Protein AF-A0A3C0GNR7-F1 (afdb_monomer_lite)

Sequence (76 aa):
MTEAGAPQVTLVDESHPDAALYSSLAASFPGELVDFSSHTADGRKIVVSVYSDSNPGELYLFDRDTGKARFLMQRA

Foldseek 3Di:
DPPPDQDDDDDPDCPDPVVVVLVVVCVVPPSWHKDFPDADPVRQWTWIWIGHPPFQIWIWIAGNVVRDTHTDDGDD

Radius of gyration: 13.17 Å; chains: 1; bounding 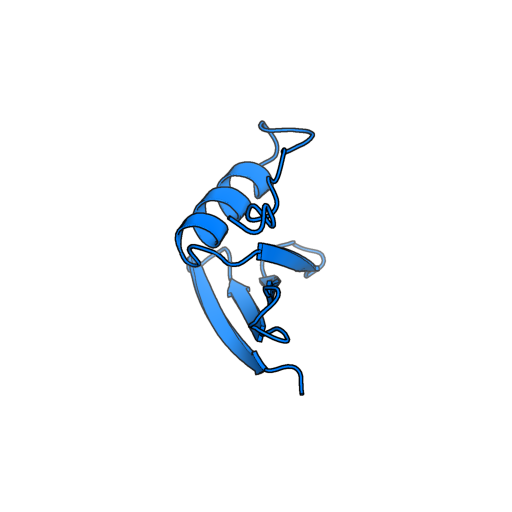box: 31×21×39 Å

pLDDT: mean 90.28, std 12.04, range [38.47, 97.88]

Structure (mmCIF, N/CA/C/O backbone):
data_AF-A0A3C0GNR7-F1
#
_entry.id   AF-A0A3C0GNR7-F1
#
loop_
_atom_site.group_PDB
_atom_site.id
_atom_site.type_symbol
_atom_site.label_atom_id
_atom_site.label_alt_id
_atom_site.label_comp_id
_atom_site.label_asym_id
_atom_site.label_entity_id
_atom_site.label_seq_id
_atom_site.pdbx_PDB_ins_code
_atom_site.Cartn_x
_atom_site.Cartn_y
_atom_site.Cartn_z
_atom_site.occupancy
_atom_site.B_iso_or_equiv
_atom_site.auth_seq_id
_atom_site.auth_comp_id
_atom_site.auth_asym_id
_atom_site.auth_atom_id
_atom_site.pdbx_PDB_model_num
ATOM 1 N N . MET A 1 1 ? 16.027 7.289 -26.606 1.00 38.47 1 MET A N 1
ATOM 2 C CA . MET A 1 1 ? 15.228 7.375 -25.371 1.00 38.47 1 MET A CA 1
ATOM 3 C C . MET A 1 1 ? 14.507 6.047 -25.271 1.00 38.47 1 MET A C 1
ATOM 5 O O . MET A 1 1 ? 13.690 5.770 -26.134 1.00 38.47 1 MET A O 1
ATOM 9 N N . THR A 1 2 ? 14.939 5.143 -24.397 1.00 43.81 2 THR A N 1
ATOM 10 C CA . THR A 1 2 ? 14.267 3.848 -24.229 1.00 43.81 2 THR A CA 1
ATOM 11 C C . THR A 1 2 ? 12.94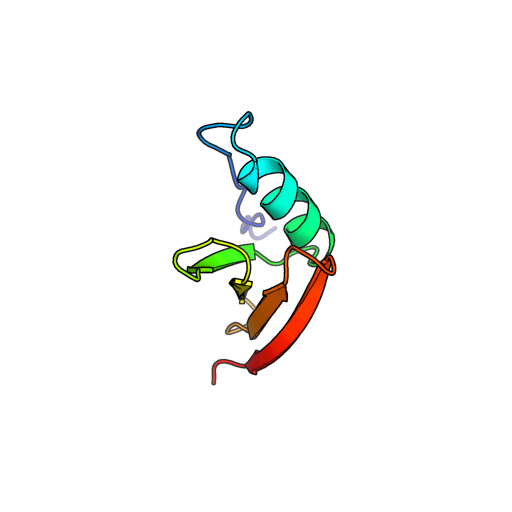8 4.112 -23.516 1.00 43.81 2 THR A C 1
ATOM 13 O O . THR A 1 2 ? 12.942 4.552 -22.372 1.00 43.81 2 THR A O 1
ATOM 16 N N . GLU A 1 3 ? 11.840 3.914 -24.221 1.00 48.38 3 GLU A N 1
ATOM 17 C CA . GLU A 1 3 ? 10.474 4.125 -23.734 1.00 48.38 3 GLU A CA 1
ATOM 18 C C . GLU A 1 3 ? 10.000 2.987 -22.816 1.00 48.38 3 GLU A C 1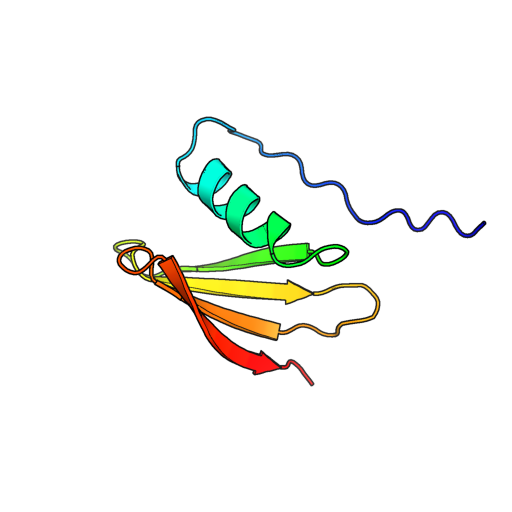
ATOM 20 O O . GLU A 1 3 ? 8.975 2.361 -23.059 1.00 48.38 3 GLU A O 1
ATOM 25 N N . ALA A 1 4 ? 10.745 2.685 -21.756 1.00 58.75 4 ALA A N 1
ATOM 26 C CA . ALA A 1 4 ? 10.188 1.945 -20.629 1.00 58.75 4 ALA A CA 1
ATOM 27 C C . ALA A 1 4 ? 9.688 2.991 -19.626 1.00 58.75 4 ALA A C 1
ATOM 29 O O . ALA A 1 4 ? 10.374 3.347 -18.672 1.00 58.75 4 ALA A O 1
ATOM 30 N N . GLY A 1 5 ? 8.542 3.606 -19.932 1.00 62.88 5 GLY A N 1
ATOM 31 C CA . GLY A 1 5 ? 7.866 4.477 -18.975 1.00 62.88 5 GLY A CA 1
ATOM 32 C C . GLY A 1 5 ? 7.444 3.653 -17.763 1.00 62.88 5 GLY A C 1
ATOM 33 O O . GLY A 1 5 ? 6.966 2.531 -17.934 1.00 62.88 5 GLY A O 1
ATOM 34 N N . ALA A 1 6 ? 7.631 4.193 -16.555 1.00 65.81 6 ALA A N 1
ATOM 35 C CA . ALA A 1 6 ? 7.177 3.527 -15.341 1.00 65.81 6 ALA A CA 1
ATOM 36 C C . ALA A 1 6 ? 5.689 3.135 -15.486 1.00 65.81 6 ALA A C 1
ATOM 38 O O . ALA A 1 6 ? 4.900 3.926 -16.017 1.00 65.81 6 ALA A O 1
ATOM 39 N N . PRO A 1 7 ? 5.306 1.923 -15.062 1.00 74.50 7 PRO A N 1
ATOM 40 C CA . PRO A 1 7 ? 3.945 1.418 -15.206 1.00 74.50 7 PRO A CA 1
ATOM 41 C C . PRO A 1 7 ? 2.926 2.394 -14.606 1.00 74.50 7 PRO A C 1
ATOM 43 O O . PRO A 1 7 ? 3.087 2.874 -13.484 1.00 74.50 7 PRO A O 1
ATOM 46 N N . GLN A 1 8 ? 1.866 2.692 -15.363 1.00 81.94 8 GLN A N 1
ATOM 47 C CA . GLN A 1 8 ? 0.748 3.488 -14.864 1.00 81.94 8 GLN A CA 1
ATOM 48 C C . GLN A 1 8 ? -0.284 2.581 -14.207 1.00 81.94 8 GLN A C 1
ATOM 50 O O . GLN A 1 8 ? -0.775 1.636 -14.822 1.00 81.94 8 GLN A O 1
ATOM 55 N N . VAL A 1 9 ? -0.630 2.894 -12.961 1.00 88.31 9 VAL A N 1
ATOM 56 C CA . VAL A 1 9 ? -1.670 2.179 -12.225 1.00 88.31 9 VAL A CA 1
ATOM 57 C C . VAL A 1 9 ? -2.980 2.940 -12.336 1.00 88.31 9 VAL A C 1
ATOM 59 O O . VAL A 1 9 ? -3.059 4.120 -12.001 1.00 88.31 9 VAL A O 1
ATOM 62 N N . THR A 1 10 ? -4.014 2.247 -12.803 1.00 90.44 10 THR A N 1
ATOM 63 C CA . THR A 1 10 ? -5.388 2.745 -12.842 1.00 90.44 10 THR A CA 1
ATOM 64 C C . THR A 1 10 ? -6.215 1.956 -11.844 1.00 90.44 10 THR A C 1
ATOM 66 O O . THR A 1 10 ? -6.253 0.726 -11.888 1.00 90.44 10 THR A O 1
ATOM 69 N N . LEU A 1 11 ? -6.877 2.666 -10.936 1.00 90.75 11 LEU A N 1
ATOM 70 C CA . LEU A 1 11 ? -7.787 2.059 -9.978 1.00 90.75 11 LEU A CA 1
ATOM 71 C C . LEU A 1 11 ? -9.117 1.764 -10.672 1.00 90.75 11 LEU A C 1
ATOM 73 O O . LEU A 1 11 ? -9.691 2.631 -11.322 1.00 90.75 11 LEU A O 1
ATOM 77 N N . VAL A 1 12 ? -9.601 0.529 -10.540 1.00 93.44 12 VAL A N 1
ATOM 78 C CA . VAL A 1 12 ? -10.886 0.118 -11.134 1.00 93.44 12 VAL A CA 1
ATOM 79 C C . VAL A 1 12 ? -12.065 0.767 -10.404 1.00 93.44 12 VAL A C 1
ATOM 81 O O . VAL A 1 12 ? -13.057 1.127 -11.029 1.00 93.44 12 VAL A O 1
ATOM 84 N N . ASP A 1 13 ? -11.938 0.931 -9.087 1.00 94.75 13 ASP A N 1
ATOM 85 C CA . ASP A 1 13 ? -12.891 1.636 -8.236 1.00 94.75 13 ASP A CA 1
ATOM 86 C C . ASP A 1 13 ? -12.132 2.612 -7.331 1.00 94.75 13 ASP A C 1
ATOM 88 O O . ASP A 1 13 ? -11.521 2.228 -6.332 1.00 94.75 13 ASP A O 1
ATOM 92 N N . GLU A 1 14 ? -12.161 3.890 -7.700 1.00 93.69 14 GLU A N 1
ATOM 93 C CA . GLU A 1 14 ? -11.523 4.971 -6.943 1.00 93.69 14 GLU A CA 1
ATOM 94 C C . GLU A 1 14 ? -12.232 5.270 -5.613 1.00 93.69 14 GLU A C 1
ATOM 96 O O . GLU A 1 14 ? -11.645 5.897 -4.732 1.00 93.69 14 GLU A O 1
ATOM 101 N N . SER A 1 15 ? -13.484 4.826 -5.445 1.00 95.56 15 SER A N 1
ATOM 102 C CA . SER A 1 15 ? -14.261 5.046 -4.221 1.00 95.56 15 SER A CA 1
ATOM 103 C C . SER A 1 15 ? -13.959 4.022 -3.125 1.00 95.56 15 SER A C 1
ATOM 105 O O . SER A 1 15 ? -14.296 4.245 -1.958 1.00 95.56 15 SER A O 1
ATOM 107 N N . HIS A 1 16 ? -13.297 2.914 -3.472 1.00 94.31 16 HIS A N 1
ATOM 108 C CA . HIS A 1 16 ? -12.933 1.885 -2.510 1.00 94.31 16 HIS A CA 1
ATOM 109 C C . HIS A 1 16 ? -11.912 2.432 -1.490 1.00 94.31 16 HIS A C 1
ATOM 111 O O . HIS A 1 16 ? -10.939 3.065 -1.892 1.00 94.31 16 HIS A O 1
ATOM 117 N N . PRO A 1 17 ? -12.034 2.161 -0.176 1.00 89.88 17 PRO A N 1
ATOM 118 C CA . PRO A 1 17 ? -11.109 2.701 0.833 1.00 89.88 17 PRO A CA 1
ATOM 119 C C . PRO A 1 17 ? -9.624 2.417 0.553 1.00 89.88 17 PRO A C 1
ATOM 121 O O . PRO A 1 17 ? -8.749 3.231 0.855 1.00 89.88 17 PRO A O 1
ATOM 124 N N . ASP A 1 18 ? -9.342 1.276 -0.077 1.00 92.44 18 ASP A N 1
ATOM 125 C CA . ASP A 1 18 ? -7.979 0.877 -0.435 1.00 92.44 18 ASP A CA 1
ATOM 126 C C . ASP A 1 18 ? -7.374 1.676 -1.593 1.00 92.44 18 ASP A C 1
ATOM 128 O O . ASP A 1 18 ? -6.152 1.731 -1.691 1.00 92.44 18 ASP A O 1
ATOM 132 N N . ALA A 1 19 ? -8.180 2.364 -2.407 1.00 94.56 19 ALA A N 1
ATOM 133 C CA . ALA A 1 19 ? -7.694 3.295 -3.426 1.00 94.56 19 ALA A CA 1
ATOM 134 C C . ALA A 1 19 ? -6.870 4.434 -2.807 1.00 94.56 19 ALA A C 1
ATOM 136 O O . ALA A 1 19 ? -5.760 4.747 -3.255 1.00 94.56 19 ALA A O 1
ATOM 137 N N . ALA A 1 20 ? -7.399 5.034 -1.737 1.00 92.62 20 ALA A N 1
ATOM 138 C CA . ALA A 1 20 ? -6.727 6.107 -1.015 1.00 92.62 20 ALA A CA 1
ATOM 139 C C . ALA A 1 20 ? -5.460 5.595 -0.315 1.00 92.62 20 ALA A C 1
ATOM 141 O O . ALA A 1 20 ? -4.415 6.249 -0.360 1.00 92.62 20 ALA A O 1
ATOM 142 N N . LEU A 1 21 ? -5.532 4.400 0.283 1.00 93.38 21 LEU A N 1
ATOM 143 C CA . LEU A 1 21 ? -4.379 3.774 0.925 1.00 93.38 21 LEU A CA 1
ATOM 144 C C . LEU A 1 21 ? -3.269 3.460 -0.085 1.00 93.38 21 LEU A C 1
ATOM 146 O O . LEU A 1 21 ? -2.113 3.806 0.153 1.00 93.38 21 LEU A O 1
ATOM 150 N N . TYR A 1 22 ? -3.621 2.844 -1.214 1.00 94.31 22 TYR A N 1
ATOM 151 C CA . TYR A 1 22 ? -2.695 2.572 -2.306 1.00 94.31 22 TYR A CA 1
ATOM 152 C C . TYR A 1 22 ? -1.996 3.855 -2.755 1.00 94.31 22 TYR A C 1
ATOM 154 O O . TYR A 1 22 ? -0.770 3.907 -2.780 1.00 94.31 22 TYR A O 1
ATOM 162 N N . SER A 1 23 ? -2.764 4.914 -3.025 1.00 92.56 23 SER A N 1
ATOM 163 C CA . SER A 1 23 ? -2.225 6.204 -3.472 1.00 92.56 23 SER A CA 1
ATOM 164 C C . SER A 1 23 ? -1.246 6.802 -2.455 1.00 92.56 23 SER A C 1
ATOM 166 O O . SER A 1 23 ? -0.179 7.286 -2.832 1.00 92.56 23 SER A O 1
ATOM 168 N N . SER A 1 24 ? -1.568 6.721 -1.159 1.00 91.94 24 SER A N 1
ATOM 169 C CA . SER A 1 24 ? -0.685 7.187 -0.083 1.00 91.94 24 SER A CA 1
ATOM 170 C C . SER A 1 24 ? 0.619 6.388 -0.001 1.00 91.94 24 SER A C 1
ATOM 172 O O . SER A 1 24 ? 1.677 6.967 0.252 1.00 91.94 24 SER A O 1
ATOM 174 N N . LEU A 1 25 ? 0.555 5.067 -0.176 1.00 93.75 25 LEU A N 1
ATOM 175 C CA . LEU A 1 25 ? 1.735 4.206 -0.145 1.00 93.75 25 LEU A CA 1
ATOM 176 C C . LEU A 1 25 ? 2.592 4.415 -1.394 1.00 93.75 25 LEU A C 1
ATOM 178 O O . LEU A 1 25 ? 3.788 4.646 -1.263 1.00 93.75 25 LEU A O 1
ATOM 182 N N . ALA A 1 26 ? 1.989 4.427 -2.583 1.00 93.12 26 ALA A N 1
ATOM 183 C CA . ALA A 1 26 ? 2.682 4.658 -3.850 1.00 93.12 26 ALA A CA 1
ATOM 184 C C . ALA A 1 26 ? 3.423 6.004 -3.872 1.00 93.12 26 ALA A C 1
ATOM 186 O O . ALA A 1 26 ? 4.562 6.075 -4.324 1.00 93.12 26 ALA A O 1
ATOM 187 N N . ALA A 1 27 ? 2.839 7.059 -3.292 1.00 92.12 27 ALA A N 1
ATOM 188 C CA . ALA A 1 27 ? 3.507 8.355 -3.150 1.00 92.12 27 ALA A CA 1
ATOM 189 C C . ALA A 1 27 ? 4.798 8.302 -2.304 1.00 92.12 27 ALA A C 1
ATOM 191 O O . ALA A 1 27 ? 5.654 9.176 -2.439 1.00 92.12 27 ALA A O 1
ATOM 192 N N . SER A 1 28 ? 4.952 7.286 -1.447 1.00 91.81 28 SER A N 1
ATOM 193 C CA . SER A 1 28 ? 6.147 7.083 -0.616 1.00 91.81 28 SER A CA 1
ATOM 194 C C . SER A 1 28 ? 7.270 6.327 -1.334 1.00 91.81 28 SER A C 1
ATOM 196 O O . SER A 1 28 ? 8.393 6.321 -0.834 1.00 91.81 28 SER A O 1
ATOM 198 N N . PHE A 1 29 ? 7.002 5.732 -2.504 1.00 90.38 29 PHE A N 1
ATOM 199 C CA . PHE A 1 29 ? 7.982 4.976 -3.292 1.00 90.38 29 PHE A CA 1
ATOM 200 C C . PHE A 1 29 ? 8.043 5.476 -4.750 1.00 90.38 29 PHE A C 1
ATOM 202 O O . PHE A 1 29 ? 7.597 4.788 -5.669 1.00 90.38 29 PHE A O 1
ATOM 209 N N . PRO A 1 30 ? 8.571 6.690 -5.005 1.00 89.50 30 PRO A N 1
ATOM 210 C CA . PRO A 1 30 ? 8.638 7.235 -6.359 1.00 89.50 30 PRO A CA 1
ATOM 211 C C . PRO A 1 30 ? 9.469 6.352 -7.300 1.00 89.50 30 PRO A C 1
ATOM 213 O O . PRO A 1 30 ? 10.621 6.045 -7.006 1.00 89.50 30 PRO A O 1
ATOM 216 N N . GLY A 1 31 ? 8.901 5.998 -8.457 1.00 89.88 31 GLY A N 1
ATOM 217 C CA . GLY A 1 31 ? 9.563 5.155 -9.463 1.00 89.88 31 GLY A CA 1
ATOM 218 C C . GLY A 1 31 ? 9.445 3.648 -9.214 1.00 89.88 31 GLY A C 1
ATOM 219 O O . GLY A 1 31 ? 9.897 2.865 -10.044 1.00 89.88 31 GLY A O 1
ATOM 220 N N . GLU A 1 32 ? 8.798 3.248 -8.122 1.00 92.69 32 GLU A N 1
ATOM 221 C CA . GLU A 1 32 ? 8.527 1.857 -7.774 1.00 92.69 32 GLU A CA 1
ATOM 222 C C . GLU A 1 32 ? 7.023 1.563 -7.877 1.00 92.69 32 GLU A C 1
ATOM 224 O O . GLU A 1 32 ? 6.175 2.452 -7.755 1.00 92.69 32 GLU A O 1
ATOM 229 N N . LEU A 1 33 ? 6.681 0.294 -8.082 1.00 93.50 33 LEU A N 1
ATOM 230 C CA . LEU A 1 33 ? 5.321 -0.212 -7.964 1.00 93.50 33 LEU A CA 1
ATOM 231 C C . LEU A 1 33 ? 5.040 -0.675 -6.546 1.00 93.50 33 LEU A C 1
ATOM 233 O O . LEU A 1 33 ? 5.894 -1.271 -5.898 1.00 93.50 33 LEU A O 1
ATOM 237 N N . VAL A 1 34 ? 3.801 -0.466 -6.110 1.00 94.94 34 VAL A N 1
ATOM 238 C CA . VAL A 1 34 ? 3.261 -0.998 -4.861 1.00 94.94 34 VAL A CA 1
ATOM 239 C C . VAL A 1 34 ? 2.233 -2.073 -5.205 1.00 94.94 34 VAL A C 1
ATOM 241 O O . VAL A 1 34 ? 1.492 -1.938 -6.171 1.00 94.94 34 VAL A O 1
ATOM 244 N N . ASP A 1 35 ? 2.173 -3.145 -4.424 1.00 94.56 35 ASP A N 1
ATOM 245 C CA . ASP A 1 35 ? 1.159 -4.191 -4.547 1.00 94.56 35 ASP A CA 1
ATOM 246 C C . ASP A 1 35 ? 0.743 -4.719 -3.168 1.00 94.56 35 ASP A C 1
ATOM 248 O O . ASP A 1 35 ? 1.561 -4.815 -2.252 1.00 94.56 35 ASP A O 1
ATOM 252 N N . PHE A 1 36 ? -0.534 -5.065 -2.998 1.00 95.50 36 PHE A N 1
ATOM 253 C CA . PHE A 1 36 ? -1.059 -5.622 -1.746 1.00 95.50 36 PHE A CA 1
ATOM 254 C C . PHE A 1 36 ? -1.078 -7.145 -1.831 1.00 95.50 36 PHE A C 1
ATOM 256 O O . PHE A 1 36 ? -2.081 -7.762 -2.179 1.00 95.50 36 PHE A O 1
ATOM 263 N N . SER A 1 37 ? 0.040 -7.763 -1.466 1.00 95.19 37 SER A N 1
ATOM 264 C CA . SER A 1 37 ? 0.261 -9.196 -1.663 1.00 95.19 37 SER A CA 1
ATOM 265 C C . SER A 1 37 ? -0.613 -10.085 -0.775 1.00 95.19 37 SER A C 1
ATOM 267 O O . SER A 1 37 ? -0.973 -11.192 -1.164 1.00 95.19 37 SER A O 1
ATOM 269 N N . SER A 1 38 ? -0.933 -9.642 0.446 1.00 96.44 38 SER A N 1
ATOM 270 C CA . SER A 1 38 ? -1.891 -10.332 1.322 1.00 96.44 38 SER A CA 1
ATOM 271 C C . SER A 1 38 ? -2.412 -9.411 2.421 1.00 96.44 38 SER A C 1
ATOM 273 O O . SER A 1 38 ? -1.822 -8.372 2.711 1.00 96.44 38 SER A O 1
ATOM 275 N N . HIS A 1 39 ? -3.511 -9.798 3.061 1.00 96.88 39 HIS A N 1
ATOM 276 C CA . HIS A 1 39 ? -4.084 -9.071 4.186 1.00 96.88 39 HIS A CA 1
ATOM 277 C C . HIS A 1 39 ? -4.644 -10.037 5.231 1.00 96.88 39 HIS A C 1
ATOM 279 O O . HIS A 1 39 ? -4.961 -11.194 4.961 1.00 96.88 39 HIS A O 1
ATOM 285 N N . THR A 1 40 ? -4.742 -9.539 6.456 1.00 97.06 40 THR A N 1
ATOM 286 C CA . THR A 1 40 ? -5.472 -10.197 7.550 1.00 97.06 40 THR A CA 1
ATOM 287 C C . THR A 1 40 ? -6.975 -10.206 7.268 1.00 97.06 40 THR A C 1
ATOM 289 O O . THR A 1 40 ? -7.466 -9.332 6.567 1.00 97.06 40 THR A O 1
ATOM 292 N N . ALA A 1 41 ? -7.728 -11.158 7.828 1.00 96.56 41 ALA A N 1
ATOM 293 C CA . ALA A 1 41 ? -9.172 -11.283 7.569 1.00 96.56 41 ALA A CA 1
ATOM 294 C C . ALA A 1 41 ? -9.992 -10.047 7.992 1.00 96.56 41 ALA A C 1
ATOM 296 O O . ALA A 1 41 ? -11.033 -9.763 7.411 1.00 96.56 41 ALA A O 1
ATOM 297 N N . ASP A 1 42 ? -9.513 -9.307 8.994 1.00 95.25 42 ASP A N 1
ATOM 298 C CA . ASP A 1 42 ? -10.087 -8.028 9.429 1.00 95.25 42 ASP A CA 1
ATOM 299 C C . ASP A 1 42 ? -9.547 -6.820 8.636 1.00 95.25 42 ASP A C 1
ATOM 301 O O . ASP A 1 42 ? -9.962 -5.684 8.858 1.00 95.25 42 ASP A O 1
ATOM 305 N N . GLY A 1 43 ? -8.588 -7.053 7.739 1.00 93.81 43 GLY A N 1
ATOM 306 C CA . GLY A 1 43 ? -7.914 -6.055 6.925 1.00 93.81 43 GLY A CA 1
ATOM 307 C C . GLY A 1 43 ? -6.942 -5.140 7.676 1.00 93.81 43 GLY A C 1
ATOM 308 O O . GLY A 1 43 ? -6.327 -4.287 7.045 1.00 93.81 43 GLY A O 1
ATOM 309 N N . ARG A 1 44 ? -6.757 -5.241 8.994 1.00 95.62 44 ARG A N 1
ATOM 310 C CA . ARG A 1 44 ? -5.963 -4.240 9.741 1.00 95.62 44 ARG A CA 1
ATOM 311 C C . ARG A 1 44 ? -4.486 -4.252 9.382 1.00 95.62 44 ARG A C 1
ATOM 313 O O . ARG A 1 44 ? -3.820 -3.222 9.456 1.00 95.62 44 ARG A O 1
ATOM 320 N N . LYS A 1 45 ? -3.973 -5.417 8.999 1.00 97.19 45 LYS A N 1
ATOM 321 C CA . LYS A 1 45 ? -2.592 -5.604 8.554 1.00 97.19 45 LYS A CA 1
ATOM 322 C C . LYS A 1 45 ? -2.548 -6.083 7.115 1.00 97.19 45 LYS A C 1
ATOM 324 O O . LYS A 1 45 ? -3.280 -7.012 6.760 1.00 97.19 45 LYS A O 1
ATOM 329 N N . ILE A 1 46 ? -1.651 -5.483 6.341 1.00 97.75 46 ILE A N 1
ATOM 330 C CA . ILE A 1 46 ? -1.447 -5.752 4.917 1.00 97.75 46 ILE A CA 1
ATOM 331 C C . ILE A 1 46 ? 0.034 -6.031 4.687 1.00 97.75 46 ILE A C 1
ATOM 333 O O . ILE A 1 46 ? 0.888 -5.288 5.170 1.00 97.75 46 ILE A O 1
ATOM 337 N N . VAL A 1 47 ? 0.345 -7.089 3.946 1.00 97.81 47 VAL A N 1
ATOM 338 C CA . VAL A 1 47 ? 1.675 -7.274 3.366 1.00 97.81 47 VAL A CA 1
ATOM 339 C C . VAL A 1 47 ? 1.717 -6.510 2.052 1.00 97.81 47 VAL A C 1
ATOM 341 O O . VAL A 1 47 ? 0.926 -6.782 1.151 1.00 97.81 47 VAL A O 1
ATOM 344 N N . VAL A 1 48 ? 2.638 -5.561 1.968 1.00 97.75 48 VAL A N 1
ATOM 345 C CA . VAL A 1 48 ? 2.849 -4.691 0.816 1.00 97.75 48 VAL A CA 1
ATOM 346 C C . VAL A 1 48 ? 4.145 -5.104 0.131 1.00 97.75 48 VAL A C 1
ATOM 348 O O . VAL A 1 48 ? 5.177 -5.195 0.794 1.00 97.75 48 VAL A O 1
ATOM 351 N N . SER A 1 49 ? 4.093 -5.346 -1.175 1.00 97.00 49 SER A N 1
ATOM 352 C CA . SER A 1 49 ? 5.267 -5.557 -2.017 1.00 97.00 49 SER A CA 1
ATOM 353 C C . SER A 1 49 ? 5.609 -4.269 -2.750 1.00 97.00 49 SER A C 1
ATOM 355 O O . SER A 1 49 ? 4.725 -3.643 -3.327 1.00 97.00 49 SER A O 1
ATOM 357 N N . VAL A 1 50 ? 6.886 -3.899 -2.749 1.00 96.19 50 VAL A N 1
ATOM 358 C CA . VAL A 1 50 ? 7.424 -2.757 -3.500 1.00 96.19 50 VAL A CA 1
ATOM 359 C C . VAL A 1 50 ? 8.475 -3.272 -4.469 1.00 96.19 50 VAL A C 1
ATOM 361 O O . VAL A 1 50 ? 9.327 -4.043 -4.041 1.00 96.19 50 VAL A O 1
ATOM 364 N N . TYR A 1 51 ? 8.396 -2.936 -5.754 1.00 94.00 51 TYR A N 1
ATOM 365 C CA . TYR A 1 51 ? 9.307 -3.475 -6.771 1.00 94.00 51 TYR A CA 1
ATOM 366 C C . TYR A 1 51 ? 9.402 -2.588 -8.016 1.00 94.00 51 TYR A C 1
ATOM 368 O O . TYR A 1 51 ? 8.500 -1.805 -8.312 1.00 94.00 51 TYR A O 1
ATOM 376 N N . SER A 1 52 ? 10.465 -2.766 -8.796 1.00 92.25 52 SER A N 1
ATOM 377 C CA . SER A 1 52 ? 10.682 -2.093 -10.079 1.00 92.25 52 SER A CA 1
ATOM 378 C C . SER A 1 52 ? 11.566 -2.952 -10.984 1.00 92.25 52 SER A C 1
ATOM 380 O O . SER A 1 52 ? 12.009 -4.030 -10.594 1.00 92.25 52 SER A O 1
ATOM 382 N N . ASP A 1 53 ? 11.873 -2.473 -12.189 1.00 88.50 53 ASP A N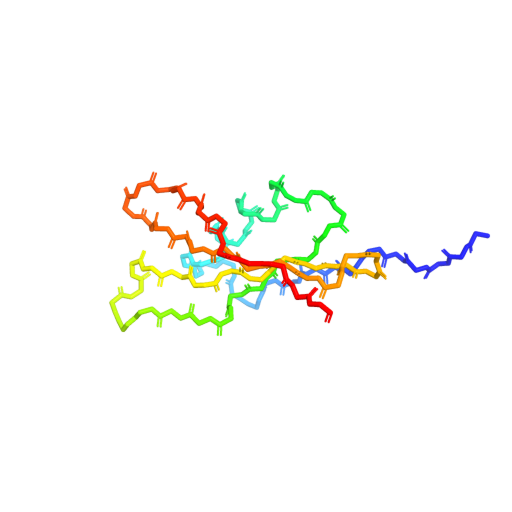 1
ATOM 383 C CA . ASP A 1 53 ? 12.802 -3.165 -13.096 1.00 88.50 53 ASP A CA 1
ATOM 384 C C . ASP A 1 53 ? 14.225 -3.278 -12.514 1.00 88.50 53 ASP A C 1
ATOM 386 O O . ASP A 1 53 ? 14.995 -4.157 -12.904 1.00 88.50 53 ASP A O 1
ATOM 390 N N . SER A 1 54 ? 14.585 -2.395 -11.576 1.00 89.19 54 SER A N 1
ATOM 391 C CA . SER A 1 54 ? 15.878 -2.395 -10.880 1.00 89.19 54 SER A CA 1
ATOM 392 C C . SER A 1 54 ? 15.815 -2.909 -9.441 1.00 89.19 54 SER A C 1
ATOM 394 O O . SER A 1 54 ? 16.845 -3.306 -8.898 1.00 89.19 54 SER A O 1
ATOM 396 N N . ASN A 1 55 ? 14.636 -2.897 -8.817 1.00 90.62 55 ASN A N 1
ATOM 397 C CA . ASN A 1 55 ? 14.418 -3.405 -7.470 1.00 90.62 55 ASN A CA 1
ATOM 398 C C . ASN A 1 55 ? 13.757 -4.795 -7.534 1.00 90.62 55 ASN A C 1
ATOM 400 O O . ASN A 1 55 ? 12.569 -4.881 -7.856 1.00 90.62 55 ASN A O 1
ATOM 404 N N . PRO A 1 56 ? 14.471 -5.883 -7.176 1.00 92.25 56 PRO A N 1
ATOM 405 C CA . PRO A 1 56 ? 13.944 -7.252 -7.249 1.00 92.25 56 PRO A CA 1
ATOM 406 C C . PRO A 1 56 ? 12.758 -7.504 -6.302 1.00 92.25 56 PRO A C 1
ATOM 408 O O . PRO A 1 56 ? 12.049 -8.507 -6.431 1.00 92.25 56 PRO A O 1
ATOM 411 N 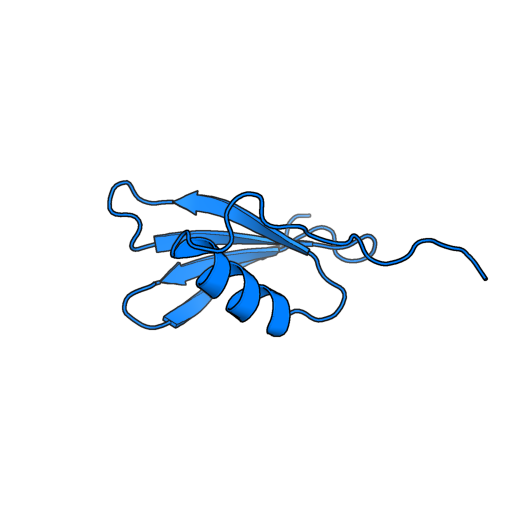N . GLY A 1 57 ? 12.524 -6.590 -5.361 1.00 95.44 57 GLY A N 1
ATOM 412 C CA . GLY A 1 57 ? 11.303 -6.497 -4.588 1.00 95.44 57 GLY A CA 1
ATOM 413 C C . GLY A 1 57 ? 11.546 -6.528 -3.087 1.00 95.44 57 GLY A C 1
ATOM 414 O O . GLY A 1 57 ? 12.396 -7.256 -2.578 1.00 95.44 57 GLY A O 1
ATOM 415 N N . GLU A 1 58 ? 10.740 -5.777 -2.356 1.00 97.06 58 GLU A N 1
ATOM 416 C CA . GLU A 1 58 ? 10.778 -5.657 -0.903 1.00 97.06 58 GLU A CA 1
ATOM 417 C C . GLU A 1 58 ? 9.387 -5.900 -0.333 1.00 97.06 58 GLU A C 1
ATOM 419 O O . GLU A 1 58 ? 8.381 -5.535 -0.938 1.00 97.06 58 GLU A O 1
ATOM 424 N N . LEU A 1 59 ? 9.324 -6.523 0.841 1.00 97.62 59 LEU A N 1
ATOM 425 C CA . LEU A 1 59 ? 8.080 -6.759 1.557 1.00 97.62 59 LEU A CA 1
ATOM 426 C C . LEU A 1 59 ? 8.034 -5.923 2.830 1.00 97.62 59 LEU A C 1
ATOM 428 O O . LEU A 1 59 ? 8.965 -5.927 3.639 1.00 97.62 59 LEU A O 1
ATOM 432 N N . TYR A 1 60 ? 6.892 -5.286 3.046 1.00 97.88 60 TYR A N 1
ATOM 433 C CA . TYR A 1 60 ? 6.568 -4.514 4.235 1.00 97.88 60 TYR A CA 1
ATOM 434 C C . TYR A 1 60 ? 5.280 -5.036 4.867 1.00 97.88 60 TYR A C 1
ATOM 436 O O . TYR A 1 60 ? 4.375 -5.495 4.180 1.00 97.88 60 TYR A O 1
ATOM 444 N N . LEU A 1 61 ? 5.170 -4.930 6.188 1.00 97.81 61 LEU A N 1
ATOM 445 C CA . LEU A 1 61 ? 3.915 -5.084 6.913 1.00 97.81 61 LEU A CA 1
ATOM 446 C C . LEU A 1 61 ? 3.374 -3.697 7.241 1.00 97.81 61 LEU A C 1
ATOM 448 O O . LEU A 1 61 ? 3.948 -2.997 8.077 1.00 97.81 61 LEU A O 1
ATOM 452 N N . PHE A 1 62 ? 2.280 -3.319 6.597 1.00 97.69 62 PHE A N 1
ATOM 453 C CA . PHE A 1 62 ? 1.543 -2.103 6.894 1.00 97.69 62 PHE A CA 1
ATOM 454 C C . PHE A 1 62 ? 0.461 -2.374 7.942 1.00 97.69 62 PHE A C 1
ATOM 456 O O . PHE A 1 62 ? -0.277 -3.356 7.839 1.00 97.69 62 PHE A O 1
ATOM 463 N N . ASP A 1 63 ? 0.365 -1.504 8.942 1.00 96.94 63 ASP A N 1
ATOM 464 C CA . ASP A 1 63 ? -0.661 -1.542 9.982 1.00 96.94 63 ASP A CA 1
ATOM 465 C C . ASP A 1 63 ? -1.573 -0.311 9.853 1.00 96.94 63 ASP A C 1
ATOM 467 O O . ASP A 1 63 ? -1.122 0.824 10.025 1.00 96.94 63 ASP A O 1
ATOM 471 N N . ARG A 1 64 ? -2.854 -0.540 9.524 1.00 94.31 64 ARG A N 1
ATOM 472 C CA . ARG A 1 64 ? -3.849 0.512 9.251 1.00 94.31 64 ARG A CA 1
ATOM 473 C C . ARG A 1 64 ? -4.156 1.376 10.474 1.00 94.31 64 ARG A C 1
ATOM 475 O O . ARG A 1 64 ? -4.439 2.557 10.303 1.00 94.31 64 ARG A O 1
ATOM 482 N N . ASP A 1 65 ? -4.076 0.819 11.682 1.00 94.88 65 ASP A N 1
ATOM 483 C CA . ASP A 1 65 ? -4.407 1.545 12.914 1.00 94.88 65 ASP A CA 1
ATOM 484 C C . ASP A 1 65 ? -3.342 2.603 13.232 1.00 94.88 65 ASP A C 1
ATOM 486 O O . ASP A 1 65 ? -3.640 3.682 13.742 1.00 94.88 65 ASP A O 1
ATOM 490 N N . THR A 1 66 ? -2.081 2.294 12.921 1.00 96.06 66 THR A N 1
ATOM 491 C CA . THR A 1 66 ? -0.942 3.182 13.196 1.00 96.06 66 THR A CA 1
ATOM 492 C C . THR A 1 66 ? -0.447 3.956 11.976 1.00 96.06 66 THR A C 1
ATOM 494 O O . THR A 1 66 ? 0.325 4.902 12.140 1.00 96.06 66 THR A O 1
ATOM 497 N N . GLY A 1 67 ? -0.835 3.544 10.766 1.00 92.38 67 GLY A N 1
ATOM 498 C CA . GLY A 1 67 ? -0.326 4.089 9.507 1.00 92.38 67 GLY A CA 1
ATOM 499 C C . GLY A 1 67 ? 1.154 3.784 9.260 1.00 92.38 67 GLY A C 1
ATOM 500 O O . GLY A 1 67 ? 1.802 4.476 8.478 1.00 92.38 67 GLY A O 1
ATOM 501 N N . LYS A 1 68 ? 1.726 2.790 9.952 1.00 94.44 68 LYS A N 1
ATOM 502 C CA . LYS A 1 68 ? 3.159 2.477 9.879 1.00 94.44 68 LYS A CA 1
ATOM 503 C C . LYS A 1 68 ? 3.415 1.267 8.994 1.00 94.44 68 LYS A C 1
ATOM 505 O O . LYS A 1 68 ? 2.766 0.233 9.140 1.00 94.44 68 LYS A O 1
ATOM 510 N N . ALA A 1 69 ? 4.431 1.379 8.143 1.00 95.31 69 ALA A N 1
ATOM 511 C CA . ALA A 1 69 ? 5.011 0.260 7.413 1.00 95.31 69 ALA A CA 1
ATOM 512 C C . ALA A 1 69 ? 6.281 -0.225 8.123 1.00 95.31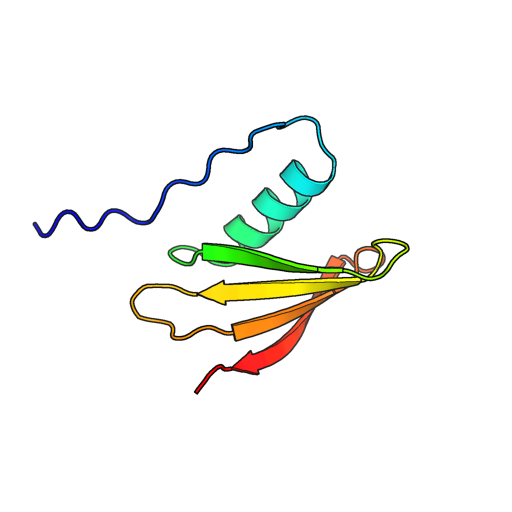 69 ALA A C 1
ATOM 514 O O . ALA A 1 69 ? 7.167 0.565 8.452 1.00 95.31 69 ALA A O 1
ATOM 515 N N . ARG A 1 70 ? 6.381 -1.533 8.356 1.00 96.62 70 ARG A N 1
ATOM 516 C CA . ARG A 1 70 ? 7.578 -2.186 8.895 1.00 96.62 70 ARG A CA 1
ATOM 517 C C . ARG A 1 70 ? 8.189 -3.077 7.826 1.00 96.62 70 ARG A C 1
ATOM 519 O O . ARG A 1 70 ? 7.513 -3.977 7.343 1.00 96.62 70 ARG A O 1
ATOM 526 N N . PHE A 1 71 ? 9.463 -2.874 7.510 1.00 97.00 71 PHE A N 1
ATOM 527 C CA . PHE A 1 71 ? 10.198 -3.764 6.613 1.00 97.00 71 PHE A CA 1
ATOM 528 C C . PHE A 1 71 ? 10.193 -5.207 7.141 1.00 97.00 71 PHE A C 1
ATOM 530 O O . PHE A 1 71 ? 10.364 -5.444 8.343 1.00 97.00 71 PHE A O 1
ATOM 537 N N . LEU A 1 72 ? 9.968 -6.163 6.243 1.00 97.12 72 LEU A N 1
ATOM 538 C CA . LEU A 1 72 ? 9.998 -7.593 6.532 1.00 97.12 72 LEU A CA 1
ATOM 539 C C . LEU A 1 72 ? 11.245 -8.235 5.938 1.00 97.12 72 LEU A C 1
ATOM 541 O O . LEU A 1 72 ? 12.012 -8.854 6.672 1.00 97.12 72 LEU A O 1
ATOM 545 N N . MET A 1 73 ? 11.421 -8.108 4.622 1.00 96.94 73 MET A N 1
ATOM 546 C CA . MET A 1 73 ? 12.524 -8.721 3.887 1.00 96.94 73 MET A CA 1
ATOM 547 C C . MET A 1 73 ? 12.652 -8.147 2.476 1.00 96.94 73 MET A C 1
ATOM 549 O O . MET A 1 73 ? 11.695 -7.599 1.934 1.00 96.94 73 MET A O 1
ATOM 553 N N . GLN A 1 74 ? 13.814 -8.363 1.868 1.00 95.81 74 GLN A N 1
ATOM 554 C CA . GLN A 1 74 ? 14.061 -8.154 0.445 1.00 95.81 74 GLN A CA 1
ATOM 555 C C . GLN A 1 74 ? 14.037 -9.511 -0.271 1.00 95.81 74 GLN A C 1
ATOM 557 O O . GLN A 1 74 ? 14.474 -10.522 0.287 1.00 95.81 74 GLN A O 1
ATOM 562 N N . ARG A 1 75 ? 13.494 -9.547 -1.487 1.00 89.06 75 ARG A N 1
ATOM 563 C CA . ARG A 1 75 ? 13.503 -10.721 -2.364 1.00 89.06 75 ARG A CA 1
ATOM 564 C C . ARG A 1 75 ? 14.904 -10.842 -2.979 1.00 89.06 75 ARG A C 1
ATOM 566 O O . ARG A 1 75 ? 15.452 -9.845 -3.441 1.00 89.06 75 ARG A O 1
ATOM 573 N N . ALA A 1 76 ? 15.484 -12.040 -2.899 1.00 74.50 76 ALA A N 1
ATOM 574 C CA . ALA A 1 76 ? 16.821 -12.356 -3.408 1.00 74.50 76 ALA A CA 1
ATOM 575 C C . ALA A 1 76 ? 16.792 -12.760 -4.885 1.00 74.50 76 ALA A C 1
ATOM 577 O O . ALA A 1 76 ? 15.779 -13.376 -5.293 1.00 74.50 76 ALA A O 1
#

Secondary structure (DSSP, 8-state):
----PPPPP--S-TTSHHHHHHHHHHTTSTTSEEEEEEE-TTSSEEEEEEE-SS---EEEEEETTTTEEEEEEE--